Protein AF-A0A7S0R481-F1 (afdb_monomer)

Nearest PDB structures (foldseek):
  1np6-assembly1_B  TM=2.387E-01  e=9.097E+00  Escherichia coli

Mean predicted aligned error: 5.74 Å

pLDDT: mean 89.35, std 7.04, range [59.34, 97.56]

Radius of gyration: 20.09 Å; Cα contacts (8 Å, |Δi|>4): 193; chains: 1; bounding box: 64×30×50 Å

InterPro domains:
  IPR025993 Ceramide glucosyltransferase [PTHR12726] (4-163)
  IPR029044 Nucleotide-diphospho-sugar transferases [SSF53448] (6-139)

Structure (mmCIF, N/CA/C/O backbone):
data_AF-A0A7S0R481-F1
#
_entry.id   AF-A0A7S0R481-F1
#
loop_
_atom_site.group_PDB
_atom_site.id
_atom_site.type_symbol
_atom_site.label_atom_id
_atom_site.label_alt_id
_atom_site.label_comp_id
_atom_site.label_asym_id
_atom_site.label_entity_id
_atom_site.label_seq_id
_atom_site.pdbx_PDB_ins_code
_atom_site.Cartn_x
_atom_site.Cartn_y
_atom_site.Cartn_z
_atom_site.occupancy
_atom_site.B_iso_or_equiv
_atom_site.auth_seq_id
_atom_site.auth_comp_id
_atom_site.auth_asym_id
_atom_site.auth_atom_id
_atom_site.pdbx_PDB_model_num
ATOM 1 N N . MET A 1 1 ? -17.712 -8.721 11.836 1.00 71.44 1 MET A N 1
ATOM 2 C CA . MET A 1 1 ? -16.361 -9.003 11.306 1.00 71.44 1 MET A CA 1
ATOM 3 C C . MET A 1 1 ? -16.042 -7.970 10.240 1.00 71.44 1 MET A C 1
ATOM 5 O O . MET A 1 1 ? -16.910 -7.736 9.412 1.00 71.44 1 MET A O 1
ATOM 9 N N . VAL A 1 2 ? -14.858 -7.356 10.284 1.00 91.88 2 VAL A N 1
ATOM 10 C CA . VAL A 1 2 ? -14.383 -6.421 9.247 1.00 91.88 2 VAL A CA 1
ATOM 11 C C . VAL A 1 2 ? -13.739 -7.212 8.109 1.00 91.88 2 VAL A C 1
ATOM 13 O O . VAL A 1 2 ? -13.048 -8.204 8.363 1.00 91.88 2 VAL A O 1
ATOM 16 N N . GLY A 1 3 ? -13.972 -6.798 6.869 1.00 93.56 3 GLY A N 1
ATOM 17 C CA . GLY A 1 3 ? -13.322 -7.348 5.683 1.00 93.56 3 GLY A CA 1
ATOM 18 C C . GLY A 1 3 ? -12.808 -6.258 4.756 1.00 93.56 3 GLY A C 1
ATOM 19 O O . GLY A 1 3 ? -13.160 -5.096 4.922 1.00 93.56 3 GLY A O 1
ATOM 20 N N . THR A 1 4 ? -11.988 -6.645 3.787 1.00 94.69 4 THR A N 1
ATOM 21 C CA . THR A 1 4 ? -11.519 -5.767 2.716 1.00 94.69 4 THR A CA 1
ATOM 22 C C . THR A 1 4 ? -11.600 -6.473 1.364 1.00 94.69 4 THR A C 1
ATOM 24 O O . THR A 1 4 ? -11.507 -7.705 1.283 1.00 94.69 4 THR A O 1
ATOM 27 N N . GLY A 1 5 ? -11.798 -5.688 0.312 1.00 93.44 5 GLY A N 1
ATOM 28 C CA . GLY A 1 5 ? -11.583 -6.090 -1.074 1.00 93.44 5 GLY A CA 1
ATOM 29 C C . GLY A 1 5 ? -10.596 -5.150 -1.760 1.00 93.44 5 GLY A C 1
ATOM 30 O O . GLY A 1 5 ? -10.441 -4.010 -1.334 1.00 93.44 5 GLY A O 1
ATOM 31 N N . TYR A 1 6 ? -9.911 -5.613 -2.802 1.00 93.56 6 TYR A N 1
ATOM 32 C CA . TYR A 1 6 ? -8.801 -4.868 -3.404 1.00 93.56 6 TYR A CA 1
ATOM 33 C C . TYR A 1 6 ? -8.769 -5.011 -4.935 1.00 93.56 6 TYR A C 1
ATOM 35 O O . TYR A 1 6 ? -9.104 -6.083 -5.448 1.00 93.56 6 TYR A O 1
ATOM 43 N N . PRO A 1 7 ? -8.392 -3.962 -5.691 1.00 93.44 7 PRO A N 1
ATOM 44 C CA . PRO A 1 7 ? -8.232 -4.069 -7.136 1.00 93.44 7 PRO A CA 1
ATOM 45 C C . PRO A 1 7 ? -6.983 -4.880 -7.514 1.00 93.44 7 PRO A C 1
ATOM 47 O O . PRO A 1 7 ? -5.867 -4.582 -7.099 1.00 93.44 7 PRO A O 1
ATOM 50 N N . LEU A 1 8 ? -7.159 -5.904 -8.343 1.00 93.31 8 LEU A N 1
ATOM 51 C CA . LEU A 1 8 ? -6.075 -6.575 -9.044 1.00 93.31 8 LEU A CA 1
ATOM 52 C C . LEU A 1 8 ? -5.796 -5.820 -10.341 1.00 93.31 8 LEU A C 1
ATOM 54 O O . LEU A 1 8 ? -6.518 -5.963 -11.329 1.00 93.31 8 LEU A O 1
ATOM 58 N N . ASP A 1 9 ? -4.745 -5.016 -10.309 1.00 95.06 9 ASP A N 1
ATOM 59 C CA . ASP A 1 9 ? -4.351 -4.158 -11.415 1.00 95.06 9 ASP A CA 1
ATOM 60 C C . ASP A 1 9 ? -3.714 -4.940 -12.567 1.00 95.06 9 ASP A C 1
ATOM 62 O O . ASP A 1 9 ? -2.715 -5.640 -12.391 1.00 95.06 9 ASP A O 1
ATOM 66 N N . ILE A 1 10 ? -4.285 -4.783 -13.762 1.00 95.38 10 ILE A N 1
ATOM 67 C CA . ILE A 1 10 ? -3.820 -5.413 -14.998 1.00 95.38 10 ILE A CA 1
ATOM 68 C C . ILE A 1 10 ? -3.514 -4.319 -16.033 1.00 95.38 10 ILE A C 1
ATOM 70 O O . ILE A 1 10 ? -4.444 -3.703 -16.571 1.00 95.38 10 ILE A O 1
ATOM 74 N N . PRO A 1 11 ? -2.231 -4.055 -16.339 1.00 96.50 11 PRO A N 1
ATOM 75 C CA . PRO A 1 11 ? -1.856 -3.147 -17.414 1.00 96.50 11 PRO A CA 1
ATOM 76 C C . PRO A 1 11 ? -2.031 -3.810 -18.788 1.00 96.50 11 PRO A C 1
ATOM 78 O O . PRO A 1 11 ? -1.860 -5.019 -18.946 1.00 96.50 11 PRO A O 1
ATOM 81 N N . HIS A 1 12 ? -2.328 -3.006 -19.808 1.00 95.56 12 HIS A N 1
ATOM 82 C CA . HIS A 1 12 ? -2.257 -3.443 -21.201 1.00 95.56 12 HIS A CA 1
ATOM 83 C C . HIS A 1 12 ? -0.784 -3.676 -21.618 1.00 95.56 12 HIS A C 1
ATOM 85 O O . HIS A 1 12 ? 0.091 -2.952 -21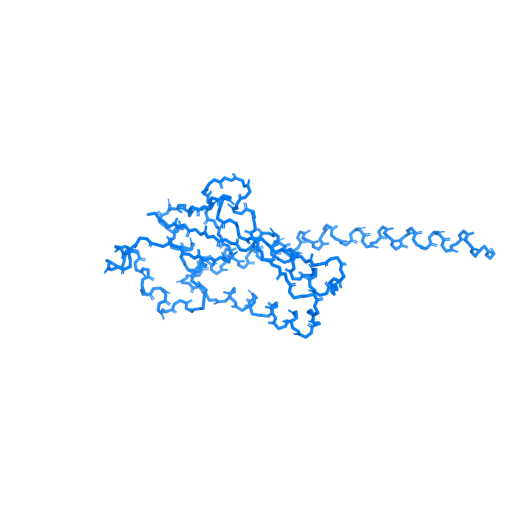.145 1.00 95.56 12 HIS A O 1
ATOM 91 N N . PRO A 1 13 ? -0.467 -4.612 -22.536 1.00 94.25 13 PRO A N 1
ATOM 92 C CA . PRO A 1 13 ? 0.913 -4.841 -22.990 1.00 94.25 13 PRO A CA 1
ATOM 93 C C . PRO A 1 13 ? 1.612 -3.611 -23.587 1.00 94.25 13 PRO A C 1
ATOM 95 O O . PRO A 1 13 ? 2.833 -3.509 -23.550 1.00 94.25 13 PRO A O 1
ATOM 98 N N . SER A 1 14 ? 0.842 -2.669 -24.136 1.00 96.19 14 SER A N 1
ATOM 99 C CA . SER A 1 14 ? 1.355 -1.402 -24.676 1.00 96.19 14 SER A CA 1
ATOM 100 C C . SER A 1 14 ? 1.319 -0.245 -23.667 1.00 96.19 14 SER A C 1
ATOM 102 O O . SER A 1 14 ? 1.388 0.917 -24.072 1.00 96.19 14 SER A O 1
ATOM 104 N N . SER A 1 15 ? 1.120 -0.531 -22.379 1.00 97.25 15 SER A N 1
ATOM 105 C CA . SER A 1 15 ? 1.084 0.494 -21.339 1.00 97.25 15 SER A CA 1
ATOM 106 C C . SER A 1 15 ? 2.436 1.186 -21.182 1.00 97.25 15 SER A C 1
ATOM 108 O O . SER A 1 15 ? 3.501 0.595 -21.358 1.00 97.25 15 SER A O 1
ATOM 110 N N . SER A 1 16 ? 2.397 2.453 -20.782 1.00 97.31 16 SER A N 1
ATOM 111 C CA . SER A 1 16 ? 3.591 3.217 -20.444 1.00 97.31 16 SER A CA 1
ATOM 112 C C . SER A 1 16 ? 4.344 2.577 -19.275 1.00 97.31 16 SER A C 1
ATOM 114 O O . SER A 1 16 ? 3.750 1.980 -18.374 1.00 97.31 16 SER A O 1
ATOM 116 N N . PHE A 1 17 ? 5.660 2.785 -19.222 1.00 95.69 17 PHE A N 1
ATOM 117 C CA . PHE A 1 17 ? 6.477 2.301 -18.107 1.00 95.69 17 PHE A CA 1
ATOM 118 C C . PHE A 1 17 ? 5.992 2.834 -16.745 1.00 95.69 17 PHE A C 1
ATOM 120 O O . PHE A 1 17 ? 5.956 2.096 -15.767 1.00 95.69 17 PHE A O 1
ATOM 127 N N . ALA A 1 18 ? 5.511 4.081 -16.692 1.00 96.75 18 ALA A N 1
ATOM 128 C CA . ALA A 1 18 ? 4.937 4.657 -15.475 1.00 96.75 18 ALA A CA 1
ATOM 129 C C . ALA A 1 18 ? 3.673 3.913 -14.992 1.00 96.75 18 ALA A C 1
ATOM 131 O O . ALA A 1 18 ? 3.443 3.821 -13.787 1.00 96.75 18 ALA A O 1
ATOM 132 N N . THR A 1 19 ? 2.879 3.346 -15.907 1.00 96.69 19 THR A N 1
ATOM 133 C CA . THR A 1 19 ? 1.736 2.482 -15.562 1.00 96.69 19 THR A CA 1
ATOM 134 C C . THR A 1 19 ? 2.218 1.204 -14.879 1.00 96.69 19 THR A C 1
ATOM 136 O O . THR A 1 19 ? 1.703 0.833 -13.827 1.00 96.69 19 THR A O 1
ATOM 139 N N . TYR A 1 20 ? 3.260 0.569 -15.423 1.00 95.75 20 TYR A N 1
ATOM 140 C CA . TYR A 1 20 ? 3.884 -0.596 -14.795 1.00 95.75 20 TYR A CA 1
ATOM 141 C C . TYR A 1 20 ? 4.483 -0.262 -13.425 1.00 95.75 20 TYR A C 1
ATOM 143 O O . TYR A 1 20 ? 4.339 -1.057 -12.500 1.00 95.75 20 TYR A O 1
ATOM 151 N N . CYS A 1 21 ? 5.079 0.921 -13.239 1.00 94.06 21 CYS A N 1
ATOM 152 C CA . CYS A 1 21 ? 5.535 1.360 -11.916 1.00 94.06 21 CYS A CA 1
ATOM 153 C C . CYS A 1 21 ? 4.380 1.458 -10.905 1.00 94.06 21 CYS A C 1
ATOM 155 O O . CYS A 1 21 ? 4.537 1.020 -9.767 1.00 94.06 21 CYS A O 1
ATOM 157 N N . MET A 1 22 ? 3.215 1.988 -11.306 1.00 94.06 22 MET A N 1
ATOM 158 C CA . MET A 1 22 ? 2.022 1.996 -10.443 1.00 94.06 22 MET A CA 1
ATOM 159 C C . MET A 1 22 ? 1.550 0.577 -10.111 1.00 94.06 22 MET A C 1
ATOM 161 O O . MET A 1 22 ? 1.268 0.292 -8.952 1.00 94.06 22 MET A O 1
ATOM 165 N N . MET A 1 23 ? 1.511 -0.319 -11.102 1.00 94.56 23 MET A N 1
ATOM 166 C CA . MET A 1 23 ? 1.132 -1.720 -10.893 1.00 94.56 23 MET A CA 1
ATOM 167 C C . MET A 1 23 ? 2.064 -2.398 -9.881 1.00 94.56 23 MET A C 1
ATOM 169 O O . MET A 1 23 ? 1.598 -3.030 -8.938 1.00 94.56 23 MET A O 1
ATOM 173 N N . VAL A 1 24 ? 3.383 -2.240 -10.046 1.00 91.62 24 VAL A N 1
ATOM 174 C CA . VAL A 1 24 ? 4.385 -2.813 -9.134 1.00 91.62 24 VAL A CA 1
ATOM 175 C C . VAL A 1 24 ? 4.208 -2.274 -7.719 1.00 91.62 24 VAL A C 1
ATOM 177 O O . VAL A 1 24 ? 4.284 -3.055 -6.776 1.00 91.62 24 VAL A O 1
ATOM 180 N N . TYR A 1 25 ? 3.907 -0.981 -7.560 1.00 89.44 25 TYR A N 1
ATOM 181 C CA . TYR A 1 25 ? 3.598 -0.406 -6.249 1.00 89.44 25 TYR A CA 1
ATOM 182 C C . TYR A 1 25 ? 2.391 -1.084 -5.578 1.00 89.44 25 TYR A C 1
ATOM 184 O O . TYR A 1 25 ? 2.386 -1.231 -4.362 1.00 89.44 25 TYR A O 1
ATOM 192 N N . HIS A 1 26 ? 1.393 -1.541 -6.340 1.00 90.94 26 HIS A N 1
ATOM 193 C CA . HIS A 1 26 ? 0.226 -2.244 -5.798 1.00 90.94 26 HIS A CA 1
ATOM 194 C C . HIS A 1 26 ? 0.461 -3.733 -5.498 1.00 90.94 26 HIS A C 1
ATOM 196 O O . HIS A 1 26 ? -0.304 -4.317 -4.731 1.00 90.94 26 HIS A O 1
ATOM 202 N N . LEU A 1 27 ? 1.494 -4.377 -6.052 1.00 89.69 27 LEU A N 1
ATOM 203 C CA . LEU A 1 27 ? 1.732 -5.812 -5.829 1.00 89.69 27 LEU A CA 1
ATOM 204 C C . LEU A 1 27 ? 1.919 -6.192 -4.346 1.00 89.69 27 LEU A C 1
ATOM 206 O O . LEU A 1 27 ? 1.315 -7.179 -3.919 1.00 89.69 27 LEU A O 1
ATOM 210 N N . PRO A 1 28 ? 2.684 -5.446 -3.522 1.00 87.12 28 PRO A N 1
ATOM 211 C CA . PRO A 1 28 ? 2.810 -5.738 -2.094 1.00 87.12 28 PRO A CA 1
ATOM 212 C C . PRO A 1 28 ? 1.472 -5.704 -1.345 1.00 87.12 2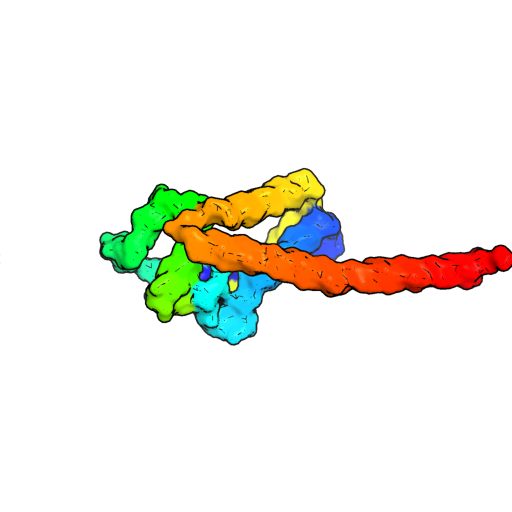8 PRO A C 1
ATOM 214 O O . PRO A 1 28 ? 1.287 -6.446 -0.381 1.00 87.12 28 PRO A O 1
ATOM 217 N N . LEU A 1 29 ? 0.514 -4.894 -1.802 1.00 87.19 29 LEU A N 1
ATOM 218 C CA . LEU A 1 29 ? -0.797 -4.735 -1.165 1.00 87.19 29 LEU A CA 1
ATOM 219 C C . LEU A 1 29 ? -1.648 -6.012 -1.339 1.00 87.19 29 LEU A C 1
ATOM 221 O O . LEU A 1 29 ? -2.504 -6.321 -0.508 1.00 87.19 29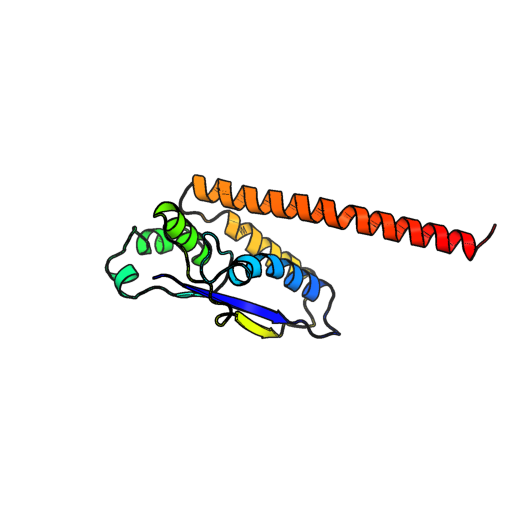 LEU A O 1
ATOM 225 N N . LEU A 1 30 ? -1.333 -6.840 -2.343 1.00 89.88 30 LEU A N 1
ATOM 226 C CA . LEU A 1 30 ? -1.954 -8.151 -2.563 1.00 89.88 30 LEU A CA 1
ATOM 227 C C . LEU A 1 30 ? -1.468 -9.235 -1.589 1.00 89.88 30 LEU A C 1
ATOM 229 O O . LEU A 1 30 ? -2.091 -10.295 -1.508 1.00 89.88 30 LEU A O 1
ATOM 233 N N . VAL A 1 31 ? -0.395 -9.006 -0.819 1.00 88.69 31 VAL A N 1
ATOM 234 C CA . VAL A 1 31 ? 0.137 -10.005 0.130 1.00 88.69 31 VAL A CA 1
ATOM 235 C C . VAL A 1 31 ? -0.914 -10.413 1.166 1.00 88.69 31 VAL A C 1
ATOM 237 O O . VAL A 1 31 ? -1.023 -11.592 1.513 1.00 88.69 31 VAL A O 1
ATOM 240 N N . ALA A 1 32 ? -1.748 -9.465 1.602 1.00 88.50 32 ALA A N 1
ATOM 241 C CA .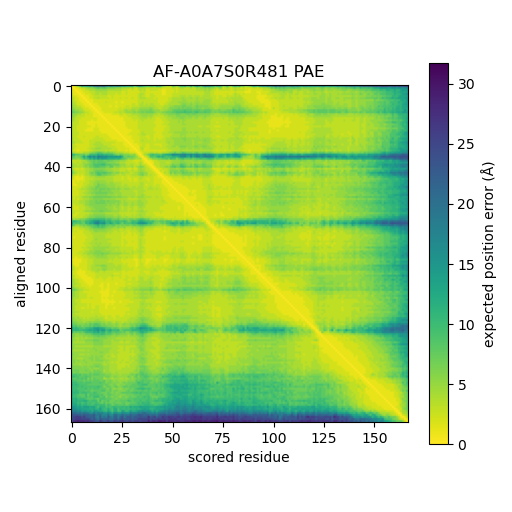 ALA A 1 32 ? -2.845 -9.728 2.532 1.00 88.50 32 ALA A CA 1
ATOM 242 C C . ALA A 1 32 ? -3.877 -10.733 1.983 1.00 88.50 32 ALA A C 1
ATOM 244 O O . ALA A 1 32 ? -4.547 -11.409 2.764 1.00 88.50 32 ALA A O 1
ATOM 245 N N . PHE A 1 33 ? -3.981 -10.857 0.657 1.00 90.19 33 PHE A N 1
ATOM 246 C CA . PHE A 1 33 ? -4.920 -11.737 -0.040 1.00 90.19 33 PHE A CA 1
ATOM 247 C C . PHE A 1 33 ? -4.291 -13.068 -0.485 1.00 90.19 33 PHE A C 1
ATOM 249 O O . PHE A 1 33 ? -5.028 -13.979 -0.864 1.00 90.19 33 PHE A O 1
ATOM 256 N N . SER A 1 34 ? -2.959 -13.211 -0.434 1.00 85.00 34 SER A N 1
ATOM 257 C CA . SER A 1 34 ? -2.252 -14.391 -0.958 1.00 85.00 34 SER A CA 1
ATOM 258 C C . SER A 1 34 ? -1.963 -15.482 0.079 1.00 85.00 34 SER A C 1
ATOM 260 O O . SER A 1 34 ? -2.002 -16.659 -0.267 1.00 85.00 34 SER A O 1
ATOM 262 N N . HIS A 1 35 ? -1.725 -15.135 1.350 1.00 70.38 35 HIS A N 1
ATOM 263 C CA . HIS A 1 35 ? -1.274 -16.100 2.374 1.00 70.38 35 HIS A CA 1
ATOM 264 C C . HIS A 1 35 ? -2.356 -16.520 3.389 1.00 70.38 35 HIS A C 1
ATOM 266 O O . HIS A 1 35 ? -2.070 -17.227 4.356 1.00 70.38 35 HIS A O 1
ATOM 272 N N . GLY A 1 36 ? -3.619 -16.132 3.190 1.00 66.44 36 GLY A N 1
ATOM 273 C CA . GLY A 1 36 ? -4.718 -16.585 4.043 1.00 66.44 36 GLY A CA 1
ATOM 274 C C . GLY A 1 36 ? -6.004 -15.782 3.880 1.00 66.44 36 GLY A C 1
ATOM 275 O O . GLY A 1 36 ? -6.026 -14.702 3.312 1.00 66.44 36 GLY A O 1
ATOM 276 N N . ARG A 1 37 ? -7.111 -16.291 4.437 1.00 83.75 37 ARG A N 1
ATOM 277 C CA . ARG A 1 37 ? -8.415 -15.593 4.419 1.00 83.75 37 ARG A CA 1
ATOM 278 C C . ARG A 1 37 ? -8.466 -14.369 5.341 1.00 83.75 37 ARG A C 1
ATOM 280 O O . ARG A 1 37 ? -9.507 -13.713 5.413 1.00 83.75 37 ARG A O 1
ATOM 287 N N . ARG A 1 38 ? -7.414 -14.120 6.129 1.00 90.06 38 ARG A N 1
ATOM 288 C CA . ARG A 1 38 ? -7.370 -13.080 7.160 1.00 90.06 38 ARG A CA 1
ATOM 289 C C . ARG A 1 38 ? -5.961 -12.521 7.316 1.00 90.06 38 ARG A C 1
ATOM 291 O O . ARG A 1 38 ? -5.029 -13.305 7.468 1.00 90.06 38 ARG A O 1
ATOM 298 N N . SER A 1 39 ? -5.846 -11.201 7.403 1.00 89.25 39 SER A N 1
ATOM 299 C CA . SER A 1 39 ? -4.586 -10.496 7.645 1.00 89.25 39 SER A CA 1
ATOM 300 C C . SER A 1 39 ? -4.687 -9.591 8.875 1.00 89.25 39 SER A C 1
ATOM 302 O O . SER A 1 39 ? -5.778 -9.164 9.260 1.00 89.25 39 SER A O 1
ATOM 304 N N . PHE A 1 40 ? -3.547 -9.330 9.511 1.00 82.00 40 PHE A N 1
ATOM 305 C CA . PHE A 1 40 ? -3.418 -8.307 10.554 1.00 82.00 40 PHE A CA 1
ATOM 306 C C . PHE A 1 40 ? -3.170 -6.919 9.974 1.00 82.00 40 PHE A C 1
ATOM 308 O O . PHE A 1 40 ? -3.471 -5.930 10.631 1.00 82.00 40 PHE A O 1
ATOM 315 N N . ASN A 1 41 ? -2.621 -6.860 8.762 1.00 80.00 41 ASN A N 1
ATOM 316 C CA . ASN A 1 41 ? -2.304 -5.613 8.099 1.00 80.00 41 ASN A CA 1
ATOM 317 C C . ASN A 1 41 ? -2.851 -5.621 6.673 1.00 80.00 41 ASN A C 1
ATOM 319 O O . ASN A 1 41 ? -2.742 -6.624 5.960 1.00 80.00 41 ASN A O 1
ATOM 323 N N . VAL A 1 42 ? -3.456 -4.510 6.289 1.00 87.38 42 VAL A N 1
ATOM 324 C CA . VAL A 1 42 ? -3.931 -4.230 4.937 1.00 87.38 42 VAL A CA 1
ATOM 325 C C . VAL A 1 42 ? -3.507 -2.809 4.625 1.00 87.38 42 VAL A C 1
ATOM 327 O O . VAL A 1 42 ? -3.531 -1.950 5.501 1.00 87.38 42 VAL A O 1
ATOM 330 N N . TRP A 1 43 ? -3.087 -2.588 3.390 1.00 85.50 43 TRP A N 1
ATOM 331 C CA . TRP A 1 43 ? -2.726 -1.273 2.898 1.00 85.50 43 TRP A CA 1
ATOM 332 C C . TRP A 1 43 ? -3.464 -1.108 1.578 1.00 85.50 43 TRP A C 1
ATOM 334 O O . TRP A 1 43 ? -3.246 -1.860 0.634 1.00 85.50 43 TRP A O 1
ATOM 344 N N . GLY A 1 44 ? -4.418 -0.196 1.566 1.00 85.69 44 GLY A N 1
ATOM 345 C CA . GLY A 1 44 ? -5.412 0.010 0.533 1.00 85.69 44 GLY A CA 1
ATOM 346 C C . GLY A 1 44 ? -6.589 -0.968 0.583 1.00 85.69 44 GLY A C 1
ATOM 347 O O . GLY A 1 44 ? -6.683 -1.890 1.399 1.00 85.69 44 GLY A O 1
ATOM 348 N N . GLY A 1 45 ? -7.494 -0.759 -0.369 1.00 88.06 45 GLY A N 1
ATOM 349 C CA . GLY A 1 45 ? -8.700 -1.556 -0.554 1.00 88.06 45 GLY A CA 1
ATOM 350 C C . GLY A 1 45 ? -9.962 -0.841 -0.092 1.00 88.06 45 GLY A C 1
ATOM 351 O O . GLY A 1 45 ? -9.948 0.317 0.307 1.00 88.06 45 GLY A O 1
ATOM 352 N N . CYS A 1 46 ? -11.077 -1.548 -0.199 1.00 91.38 46 CYS A N 1
ATOM 353 C CA . CYS A 1 46 ? -12.387 -1.090 0.225 1.00 91.38 46 CYS A CA 1
ATOM 354 C C . CYS A 1 46 ? -12.784 -1.844 1.490 1.00 91.38 46 CYS A C 1
ATOM 356 O O . CYS A 1 46 ? -12.966 -3.067 1.462 1.00 91.38 46 CYS A O 1
ATOM 358 N N . MET A 1 47 ? -12.911 -1.113 2.596 1.00 93.25 47 MET A N 1
ATOM 359 C CA . MET A 1 47 ? -13.247 -1.685 3.893 1.00 93.25 47 MET A CA 1
ATOM 360 C C . MET A 1 47 ? -14.748 -1.948 4.008 1.00 93.25 47 MET A C 1
ATOM 362 O O . MET A 1 47 ? -15.584 -1.095 3.723 1.00 93.25 47 MET A O 1
ATOM 366 N N . MET A 1 48 ? -15.101 -3.137 4.490 1.00 94.25 48 MET A N 1
ATOM 367 C CA . MET A 1 48 ? -16.473 -3.530 4.786 1.00 94.25 48 MET A CA 1
ATOM 368 C C . MET A 1 48 ? -16.618 -3.799 6.279 1.00 94.25 48 MET A C 1
ATOM 370 O O . MET A 1 48 ? -15.925 -4.652 6.845 1.00 94.25 48 MET A O 1
ATOM 374 N N . LEU A 1 49 ? -17.560 -3.105 6.915 1.00 94.44 49 LEU A N 1
ATOM 375 C CA . LEU A 1 49 ? -17.830 -3.214 8.345 1.00 94.44 49 LEU A CA 1
ATOM 376 C C . LEU A 1 49 ? -19.291 -3.597 8.599 1.00 94.44 49 LEU A C 1
ATOM 378 O O . LEU A 1 49 ? -20.174 -3.179 7.849 1.00 94.44 49 LEU A O 1
ATOM 382 N N . PRO A 1 50 ? -19.586 -4.357 9.669 1.00 94.31 50 PRO A N 1
ATOM 383 C CA . PRO A 1 50 ? -20.959 -4.520 10.123 1.00 94.31 50 PRO A CA 1
ATOM 384 C C . PRO A 1 50 ? -21.530 -3.163 10.533 1.00 94.31 50 PRO A C 1
ATOM 386 O O . PRO A 1 50 ? -20.896 -2.432 11.290 1.00 94.31 50 PRO A O 1
ATOM 389 N N . LEU A 1 51 ? -22.757 -2.862 10.112 1.00 94.69 51 LEU A N 1
ATOM 390 C CA . LEU A 1 51 ? -23.422 -1.597 10.438 1.00 94.69 51 LEU A CA 1
ATOM 391 C C . LEU A 1 51 ? -23.474 -1.318 11.951 1.00 94.69 51 LEU A C 1
ATOM 393 O O . LEU A 1 51 ? -23.328 -0.178 12.379 1.00 94.69 51 LEU A O 1
ATOM 397 N N . GLN A 1 52 ? -23.653 -2.364 12.759 1.00 95.75 52 GLN A N 1
ATOM 398 C CA . GLN A 1 52 ? -23.699 -2.255 14.216 1.00 95.75 52 GLN A CA 1
ATOM 399 C C . GLN A 1 52 ? -22.397 -1.693 14.807 1.00 95.75 52 GLN A C 1
ATOM 401 O O . GLN A 1 52 ? -22.463 -0.848 15.689 1.00 95.75 52 GLN A O 1
ATOM 406 N N . VAL A 1 53 ? -21.235 -2.063 14.250 1.00 93.62 53 VAL A N 1
ATOM 407 C CA . VAL A 1 53 ? -19.922 -1.556 14.694 1.00 93.62 53 VAL A CA 1
ATOM 408 C C . VAL A 1 53 ? -19.833 -0.037 14.544 1.00 93.62 53 VAL A C 1
ATOM 410 O O . VAL A 1 53 ? -19.290 0.636 15.413 1.00 93.62 53 VAL A O 1
ATOM 413 N N . MET A 1 54 ? -20.410 0.506 13.468 1.00 92.94 54 MET A N 1
ATOM 414 C CA . MET A 1 54 ? -20.477 1.951 13.246 1.00 92.94 54 MET A CA 1
ATOM 415 C C . MET A 1 54 ? -21.485 2.616 14.191 1.00 92.94 54 MET A C 1
ATOM 417 O O . MET A 1 54 ? -21.171 3.627 14.807 1.00 92.94 54 MET A O 1
ATOM 421 N N . ARG A 1 55 ? -22.689 2.046 14.341 1.00 95.94 55 ARG A N 1
ATOM 422 C CA . ARG A 1 55 ? -23.756 2.622 15.185 1.00 95.94 55 ARG A CA 1
ATOM 423 C C . ARG A 1 55 ? -23.390 2.677 16.663 1.00 95.94 55 ARG A C 1
ATOM 425 O O . ARG A 1 55 ? -23.707 3.651 17.331 1.00 95.94 55 ARG A O 1
ATOM 432 N N . GLU A 1 56 ? -22.746 1.630 17.156 1.00 96.44 56 GLU A N 1
ATOM 433 C CA . GLU A 1 56 ? -22.314 1.520 18.551 1.00 96.44 56 GLU A CA 1
ATOM 434 C C . GLU A 1 56 ? -20.946 2.159 18.783 1.00 96.44 56 GLU A C 1
ATOM 436 O O . GLU A 1 56 ? -20.442 2.124 19.902 1.00 96.44 56 GLU A O 1
ATOM 441 N N . ASN A 1 57 ? -20.330 2.711 17.730 1.00 94.62 57 ASN A N 1
ATOM 442 C CA . ASN A 1 57 ? -18.983 3.260 17.769 1.00 94.62 57 ASN A CA 1
ATOM 443 C C . ASN A 1 57 ? -17.987 2.285 18.433 1.00 94.62 57 ASN A C 1
ATOM 445 O O . ASN A 1 57 ? -17.187 2.654 19.296 1.00 94.62 57 ASN A O 1
ATOM 449 N N . THR A 1 58 ? -18.065 0.998 18.074 1.00 93.69 58 THR A N 1
ATOM 450 C CA . THR A 1 58 ? -17.246 -0.043 18.706 1.00 93.69 58 THR A CA 1
ATOM 451 C C . THR A 1 58 ? -15.765 0.275 18.503 1.00 93.69 58 THR A C 1
ATOM 453 O O . THR A 1 58 ? -15.335 0.552 17.384 1.00 93.69 58 THR A O 1
ATOM 456 N N . PHE A 1 59 ? -14.979 0.215 19.582 1.00 91.50 59 PHE A N 1
ATOM 457 C CA . PHE A 1 59 ? -13.560 0.606 19.592 1.00 91.50 59 PHE A CA 1
ATOM 458 C C . PHE A 1 59 ? -13.309 2.059 19.147 1.00 91.50 59 PHE A C 1
ATOM 460 O O . PHE A 1 59 ? -12.238 2.364 18.622 1.00 91.50 59 PHE A O 1
ATOM 467 N N . SER A 1 60 ? -14.292 2.947 19.334 1.00 92.81 60 SER A N 1
ATOM 468 C CA . SER A 1 60 ? -14.226 4.357 18.931 1.00 92.81 60 SER A CA 1
ATOM 469 C C . SER A 1 60 ? -13.949 4.540 17.436 1.00 92.81 60 SER A C 1
ATOM 471 O O . SER A 1 60 ? -13.262 5.473 17.026 1.00 92.81 60 SER A O 1
ATOM 473 N N . ILE A 1 61 ? -14.422 3.613 16.601 1.00 91.94 61 ILE A N 1
ATOM 474 C CA . ILE A 1 61 ? -14.130 3.607 15.166 1.00 91.94 61 ILE A CA 1
ATOM 475 C C . ILE A 1 61 ? -14.630 4.858 14.440 1.00 91.94 61 ILE A C 1
ATOM 477 O O . ILE A 1 61 ? -13.935 5.366 13.567 1.00 91.94 61 ILE A O 1
ATOM 481 N N . VAL A 1 62 ? -15.800 5.379 14.813 1.00 93.12 62 VAL A N 1
ATOM 482 C CA . VAL A 1 62 ? -16.370 6.593 14.216 1.00 93.12 62 VAL A CA 1
ATOM 483 C C . VAL A 1 62 ? -15.529 7.803 14.601 1.00 93.12 62 VAL A C 1
ATOM 485 O O . VAL A 1 62 ? -15.207 8.608 13.732 1.00 93.12 62 VAL A O 1
ATOM 488 N N . ASP A 1 63 ? -15.102 7.891 15.862 1.00 92.06 63 ASP A N 1
ATOM 489 C CA . ASP A 1 63 ? -14.255 8.990 16.338 1.00 92.06 63 ASP A CA 1
ATOM 490 C C . ASP A 1 63 ? -12.911 8.999 15.605 1.00 92.06 63 ASP A C 1
ATOM 492 O O . ASP A 1 63 ? -12.464 10.034 15.113 1.00 92.06 63 ASP A O 1
ATOM 496 N N . HIS A 1 64 ? -12.291 7.826 15.459 1.00 89.62 64 HIS A N 1
ATOM 497 C CA . HIS A 1 64 ? -11.025 7.682 14.749 1.00 89.62 64 HIS A CA 1
ATOM 498 C C . HIS A 1 64 ? -11.149 7.922 13.246 1.00 89.62 64 HIS A C 1
ATOM 500 O O . HIS A 1 64 ? -10.213 8.444 12.659 1.00 89.62 64 HIS A O 1
ATOM 506 N N . LEU A 1 65 ? -12.266 7.575 12.606 1.00 89.69 65 LEU A N 1
ATOM 507 C CA . LEU A 1 65 ? -12.489 7.923 11.199 1.00 89.69 65 LEU A CA 1
ATOM 508 C C . LEU A 1 65 ? -12.749 9.425 11.026 1.00 89.69 65 LEU A C 1
ATOM 510 O O . LEU A 1 65 ? -12.296 10.011 10.049 1.00 89.69 65 LEU A O 1
ATOM 514 N N . ALA A 1 66 ? -13.428 10.063 11.981 1.00 89.38 66 ALA A N 1
ATOM 515 C CA . ALA A 1 66 ? -13.684 11.501 11.952 1.00 89.38 66 ALA A CA 1
ATOM 516 C C . ALA A 1 66 ? -12.421 12.340 12.220 1.00 89.38 66 ALA A C 1
ATOM 518 O O . ALA A 1 66 ? -12.278 13.42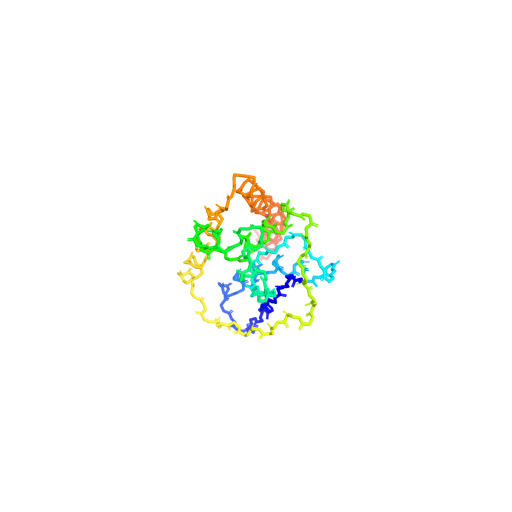6 11.662 1.00 89.38 66 ALA A O 1
ATOM 519 N N . GLN A 1 67 ? -11.512 11.853 13.071 1.00 86.56 67 GLN A N 1
ATOM 520 C CA . GLN A 1 67 ? -10.331 12.600 13.530 1.00 86.56 67 GLN A CA 1
ATOM 521 C C . GLN A 1 67 ? -9.006 12.108 12.925 1.00 86.56 67 GLN A C 1
ATOM 523 O O . GLN A 1 67 ? -8.031 12.853 12.887 1.00 86.56 67 GLN A O 1
ATOM 528 N N . GLY A 1 68 ? -8.945 10.858 12.467 1.00 73.31 68 GLY A N 1
ATOM 529 C CA . GLY A 1 68 ? -7.709 10.151 12.105 1.00 73.31 68 GLY A CA 1
ATOM 530 C C . GLY A 1 68 ? -7.155 10.462 10.715 1.00 73.31 68 GLY A C 1
ATOM 531 O O . GLY A 1 68 ? -6.112 9.923 10.347 1.00 73.31 68 GLY A O 1
ATOM 532 N N . GLY A 1 69 ? -7.808 11.338 9.949 1.00 75.25 69 GLY A N 1
ATOM 533 C CA . GLY A 1 69 ? -7.321 11.801 8.651 1.00 75.25 69 GLY A CA 1
ATOM 534 C C . GLY A 1 69 ? -7.903 11.030 7.463 1.00 75.25 69 GLY A C 1
ATOM 535 O O . GLY A 1 69 ? -9.103 10.796 7.405 1.00 75.25 69 GLY A O 1
ATOM 536 N N . TYR A 1 70 ? -7.069 10.724 6.463 1.00 80.69 70 TYR A N 1
ATOM 537 C CA . TYR A 1 70 ? -7.525 10.372 5.108 1.00 80.69 70 TYR A CA 1
ATOM 538 C C . TYR A 1 70 ? -7.710 8.864 4.850 1.00 80.69 70 TYR A C 1
ATOM 540 O O . TYR A 1 70 ? -8.490 8.499 3.977 1.00 80.69 70 TYR A O 1
ATOM 548 N N . SER A 1 71 ? -6.998 7.992 5.572 1.00 87.00 71 SER A N 1
ATOM 549 C CA . SER A 1 71 ? -6.860 6.569 5.216 1.00 87.00 71 SER A CA 1
ATOM 550 C C . SER A 1 71 ? -7.732 5.660 6.086 1.00 87.00 71 SER A C 1
ATOM 552 O O . SER A 1 71 ? -7.313 5.212 7.156 1.00 87.00 71 SER A O 1
ATOM 554 N N . ASP A 1 72 ? -8.961 5.401 5.650 1.00 89.81 72 ASP A N 1
ATOM 555 C CA . ASP A 1 72 ? -9.931 4.567 6.370 1.00 89.81 72 ASP A CA 1
ATOM 556 C C . ASP A 1 72 ? -9.432 3.128 6.581 1.00 89.81 72 ASP A C 1
ATOM 558 O O . ASP A 1 72 ? -9.511 2.589 7.686 1.00 89.81 72 ASP A O 1
ATOM 562 N N . ASP A 1 73 ? -8.852 2.529 5.550 1.00 89.75 73 ASP A N 1
ATOM 563 C CA . ASP A 1 73 ? -8.160 1.242 5.556 1.00 89.75 73 ASP A CA 1
ATOM 564 C C . ASP A 1 73 ? -7.098 1.121 6.658 1.00 89.75 73 ASP A C 1
ATOM 566 O O . ASP A 1 73 ? -7.186 0.212 7.488 1.00 89.75 73 ASP A O 1
ATOM 570 N N . LEU A 1 74 ? -6.137 2.048 6.724 1.00 89.00 74 LEU A N 1
ATOM 571 C CA . LEU A 1 74 ? -5.067 2.021 7.718 1.00 89.00 74 LEU A CA 1
ATOM 572 C C . LEU A 1 74 ? -5.614 2.292 9.115 1.00 89.00 74 LEU A C 1
ATOM 574 O O . LEU A 1 74 ? -5.210 1.609 10.055 1.00 89.00 74 LEU A O 1
ATOM 578 N N . ILE A 1 75 ? -6.556 3.229 9.266 1.00 89.69 75 ILE A N 1
ATOM 579 C CA . ILE A 1 75 ? -7.219 3.524 10.546 1.00 89.69 75 ILE A CA 1
ATOM 580 C C . ILE A 1 75 ? -7.888 2.258 11.089 1.00 89.69 75 ILE A C 1
ATOM 582 O O . ILE A 1 75 ? -7.622 1.842 12.225 1.00 89.69 75 ILE A O 1
ATOM 586 N N . ILE A 1 76 ? -8.712 1.612 10.265 1.00 91.19 76 ILE A N 1
ATOM 587 C CA . ILE A 1 76 ? -9.468 0.414 10.631 1.00 91.19 76 ILE A CA 1
ATOM 588 C C . ILE A 1 76 ? -8.530 -0.771 10.875 1.00 91.19 76 ILE A C 1
ATOM 590 O O . ILE A 1 76 ? -8.748 -1.531 11.824 1.00 91.19 76 ILE A O 1
ATOM 594 N N . ALA A 1 77 ? -7.476 -0.930 10.071 1.00 90.38 77 ALA A N 1
ATOM 595 C CA . ALA A 1 77 ? -6.473 -1.970 10.274 1.00 90.38 77 ALA A CA 1
ATOM 596 C C . ALA A 1 77 ? -5.758 -1.809 11.614 1.00 90.38 77 ALA A C 1
ATOM 598 O O . ALA A 1 77 ? -5.627 -2.772 12.372 1.00 90.38 77 ALA A O 1
ATOM 599 N N . SER A 1 78 ? -5.396 -0.574 11.952 1.00 88.81 78 SER A N 1
ATOM 600 C CA . SER A 1 78 ? -4.795 -0.226 13.234 1.00 88.81 78 SER A CA 1
ATOM 601 C C . SER A 1 78 ? -5.715 -0.565 14.411 1.00 88.81 78 SER A C 1
ATOM 603 O O . SER A 1 78 ? -5.280 -1.189 15.379 1.00 88.81 78 SER A O 1
ATOM 605 N N . LEU A 1 79 ? -7.004 -0.217 14.313 1.00 90.25 79 LEU A N 1
ATOM 606 C CA . LEU A 1 79 ? -7.986 -0.501 15.360 1.00 90.25 79 LEU A CA 1
ATOM 607 C C . LEU A 1 79 ? -8.203 -2.005 15.516 1.00 90.25 79 LEU A C 1
ATOM 609 O O . LEU A 1 79 ? -8.326 -2.503 16.635 1.00 90.25 79 LEU A O 1
ATOM 613 N N . CYS A 1 80 ? -8.206 -2.748 14.409 1.00 91.12 80 CYS A N 1
ATOM 614 C CA . CYS A 1 80 ? -8.247 -4.203 14.449 1.00 91.12 80 CYS A CA 1
ATOM 615 C C . CYS A 1 80 ? -7.011 -4.771 15.159 1.00 91.12 80 CYS A C 1
ATOM 617 O O . CYS A 1 80 ? -7.170 -5.585 16.068 1.00 91.12 80 CYS A O 1
ATOM 619 N N . GLY A 1 81 ? -5.808 -4.311 14.804 1.00 89.69 81 GLY A N 1
ATOM 620 C CA . GLY A 1 81 ? -4.550 -4.727 15.430 1.00 89.69 81 GLY A CA 1
ATOM 621 C C . GLY A 1 81 ? -4.521 -4.459 16.935 1.00 89.69 81 GLY A C 1
ATOM 622 O O . GLY A 1 81 ? -4.266 -5.379 17.712 1.00 89.69 81 GLY A O 1
ATOM 623 N N . ALA A 1 82 ? -4.890 -3.244 17.353 1.00 89.56 82 ALA A N 1
ATOM 624 C CA . ALA A 1 82 ? -4.959 -2.840 18.760 1.00 89.56 82 ALA A CA 1
ATOM 625 C C . ALA A 1 82 ? -5.935 -3.693 19.592 1.00 89.56 82 ALA A C 1
ATOM 627 O O . ALA A 1 82 ? -5.735 -3.874 20.789 1.00 89.56 82 ALA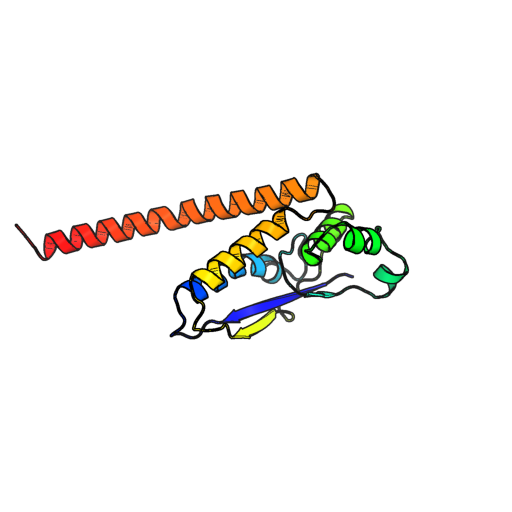 A O 1
ATOM 628 N N . ASN A 1 83 ? -6.964 -4.261 18.956 1.00 91.12 83 ASN A N 1
ATOM 629 C CA . ASN A 1 83 ? -7.978 -5.098 19.602 1.00 91.12 83 ASN A CA 1
ATOM 630 C C . ASN A 1 83 ? -7.818 -6.598 19.288 1.00 91.12 83 ASN A C 1
ATOM 632 O O . ASN A 1 83 ? -8.776 -7.368 19.414 1.00 91.12 83 ASN A O 1
ATOM 636 N N . ALA A 1 84 ? -6.628 -7.025 18.842 1.00 91.56 84 ALA A N 1
ATOM 637 C CA . ALA A 1 84 ? -6.311 -8.412 18.484 1.00 91.56 84 ALA A CA 1
ATOM 638 C C . ALA A 1 84 ? -7.328 -9.047 17.507 1.00 91.56 84 ALA A C 1
ATOM 640 O O . ALA A 1 84 ? -7.657 -10.238 17.577 1.00 91.56 84 ALA A O 1
ATOM 641 N N . ARG A 1 85 ? -7.859 -8.245 16.579 1.00 91.88 85 ARG A N 1
ATOM 642 C CA . ARG A 1 85 ? -8.755 -8.674 15.500 1.00 91.88 85 ARG A CA 1
ATOM 643 C C . ARG A 1 85 ? -7.986 -8.776 14.187 1.00 91.88 85 ARG A C 1
ATOM 645 O O . ARG A 1 85 ? -7.070 -8.012 13.915 1.00 91.88 85 ARG A O 1
ATOM 652 N N . LYS A 1 86 ? -8.406 -9.724 13.348 1.00 92.38 86 LYS A N 1
ATOM 653 C CA . LYS A 1 86 ? -7.920 -9.861 11.971 1.00 92.38 86 LYS A CA 1
ATOM 654 C C . LYS A 1 86 ? -8.991 -9.406 10.990 1.00 92.38 86 LYS A C 1
ATOM 656 O O . LYS A 1 86 ? -10.180 -9.638 11.225 1.00 92.38 86 LYS A O 1
ATOM 661 N N . ILE A 1 87 ? -8.555 -8.853 9.870 1.00 94.00 87 ILE A N 1
ATOM 662 C CA . ILE A 1 87 ? -9.405 -8.382 8.778 1.00 94.00 87 ILE A CA 1
ATOM 663 C C . ILE A 1 87 ? -9.589 -9.520 7.781 1.00 94.00 87 ILE A C 1
ATOM 665 O O . ILE A 1 87 ? -8.617 -10.179 7.410 1.00 94.00 87 ILE A O 1
ATOM 669 N N . ALA A 1 88 ? -10.822 -9.783 7.347 1.00 94.44 88 ALA A N 1
ATOM 670 C CA . ALA A 1 88 ? -11.078 -10.759 6.291 1.00 94.44 88 ALA A CA 1
ATOM 671 C C . ALA A 1 88 ? -10.515 -10.256 4.952 1.00 94.44 88 ALA A C 1
ATOM 673 O O . ALA A 1 88 ? -10.932 -9.207 4.478 1.00 94.44 88 ALA A O 1
ATOM 674 N N . CYS A 1 89 ? -9.627 -11.030 4.332 1.00 93.62 89 CYS A N 1
ATOM 675 C CA . CYS A 1 89 ? -9.021 -10.727 3.030 1.00 93.62 89 CYS A CA 1
ATOM 676 C C . CYS A 1 89 ? -9.242 -11.919 2.084 1.00 93.62 89 CYS A C 1
ATOM 678 O O . CYS A 1 89 ? -8.304 -12.643 1.753 1.00 93.62 89 CYS A O 1
ATOM 680 N N . PRO A 1 90 ? -10.497 -12.268 1.744 1.00 91.31 90 PRO A N 1
ATOM 681 C CA . PRO A 1 90 ? -10.743 -13.443 0.924 1.00 91.31 90 PRO A CA 1
ATOM 682 C C . PRO A 1 90 ? -10.271 -13.175 -0.513 1.00 91.31 90 PRO A C 1
ATOM 684 O O . PRO A 1 90 ? -10.644 -12.162 -1.088 1.00 91.31 90 PRO A O 1
ATOM 687 N N . GLY A 1 91 ? -9.535 -14.102 -1.137 1.00 89.56 91 GLY A N 1
ATOM 688 C CA . GLY A 1 91 ? -9.050 -13.922 -2.519 1.00 89.56 91 GLY A CA 1
ATOM 689 C C . GLY A 1 91 ? -10.156 -13.658 -3.556 1.00 89.56 91 GLY A C 1
ATOM 690 O O . GLY A 1 91 ? -9.925 -12.981 -4.546 1.00 89.56 91 GLY A O 1
ATOM 691 N N . ARG A 1 92 ? -11.397 -14.098 -3.289 1.00 90.88 92 ARG A N 1
ATOM 692 C CA . ARG A 1 92 ? -12.587 -13.762 -4.103 1.00 90.88 92 ARG A CA 1
ATOM 693 C C . ARG A 1 92 ? -13.021 -12.289 -4.036 1.00 90.88 92 ARG A C 1
ATOM 695 O O . ARG A 1 92 ? -13.944 -11.913 -4.742 1.00 90.88 92 ARG A O 1
ATOM 702 N N . ALA A 1 93 ? -12.433 -11.496 -3.143 1.00 92.31 93 ALA A N 1
ATOM 703 C CA . ALA A 1 93 ? -12.625 -10.049 -3.056 1.00 92.31 93 ALA A CA 1
ATOM 704 C C . ALA A 1 93 ? -11.480 -9.284 -3.745 1.00 92.31 93 ALA A C 1
ATOM 706 O O . ALA A 1 93 ? -11.246 -8.117 -3.441 1.00 92.31 93 ALA A O 1
ATOM 707 N N . LEU A 1 94 ? -10.762 -9.952 -4.653 1.00 93.31 94 LEU A N 1
ATOM 708 C CA . LEU A 1 94 ? -9.915 -9.303 -5.641 1.00 93.31 94 LEU A CA 1
ATOM 709 C C . LEU A 1 94 ? -10.750 -8.987 -6.881 1.00 93.31 94 LEU A C 1
ATOM 711 O O . LEU A 1 94 ? -11.405 -9.870 -7.437 1.00 93.31 94 LEU A O 1
ATOM 715 N N . PHE A 1 95 ? -10.721 -7.730 -7.309 1.00 93.19 95 PHE A N 1
ATOM 716 C CA . PHE A 1 95 ? -11.503 -7.246 -8.444 1.00 93.19 95 PHE A CA 1
ATOM 717 C C . PHE A 1 95 ? -10.572 -6.844 -9.573 1.00 93.19 95 PHE A C 1
ATOM 719 O O . PHE A 1 95 ? -9.691 -6.020 -9.366 1.00 93.19 95 PHE A O 1
ATOM 726 N N . VAL A 1 96 ? -10.755 -7.401 -10.767 1.00 94.44 96 VAL A N 1
ATOM 727 C CA . VAL A 1 96 ? -9.920 -7.033 -11.916 1.00 94.44 96 VAL A CA 1
ATOM 728 C C . VAL A 1 96 ? -10.097 -5.549 -12.233 1.00 94.44 96 VAL A C 1
ATOM 730 O O . VAL A 1 96 ? -11.217 -5.089 -12.452 1.00 94.44 96 VAL A O 1
ATOM 733 N N . ASN A 1 97 ? -8.986 -4.818 -12.275 1.00 94.44 97 ASN A N 1
ATOM 734 C CA . ASN A 1 97 ? -8.937 -3.411 -12.635 1.00 94.44 97 ASN A CA 1
ATOM 735 C C . ASN A 1 97 ? -8.005 -3.217 -13.834 1.00 94.44 97 ASN A C 1
ATOM 737 O O . ASN A 1 97 ? -6.801 -3.459 -13.751 1.00 94.44 97 ASN A O 1
ATOM 741 N N . HIS A 1 98 ? -8.556 -2.769 -14.959 1.00 96.00 98 HIS A N 1
ATOM 742 C CA . HIS A 1 98 ? -7.759 -2.431 -16.134 1.00 96.00 98 HIS A CA 1
ATOM 743 C C . HIS A 1 98 ? -7.187 -1.023 -15.982 1.00 96.00 98 HIS A C 1
ATOM 745 O O . HIS A 1 98 ? -7.928 -0.047 -15.874 1.00 96.00 98 HIS A O 1
ATOM 751 N N . MET A 1 99 ? -5.860 -0.922 -15.964 1.00 95.75 99 MET A N 1
ATOM 752 C CA . MET A 1 99 ? -5.181 0.352 -15.729 1.00 95.75 99 MET A CA 1
ATOM 753 C C . MET A 1 99 ? -5.193 1.251 -16.971 1.00 95.75 99 MET A C 1
ATOM 755 O O . MET A 1 99 ? -5.147 0.762 -18.099 1.00 95.75 99 MET A O 1
ATOM 759 N N . ASP A 1 100 ? -5.169 2.572 -16.758 1.00 95.44 100 ASP A N 1
ATOM 760 C CA . ASP A 1 100 ? -4.907 3.562 -17.816 1.00 95.44 100 ASP A CA 1
ATOM 761 C C . ASP A 1 100 ? -3.550 3.246 -18.479 1.00 95.44 100 ASP A C 1
ATOM 763 O O . ASP A 1 100 ? -2.529 3.305 -17.793 1.00 95.44 100 ASP A O 1
ATOM 767 N N . PRO A 1 101 ? -3.490 2.917 -19.783 1.00 96.12 101 PRO A N 1
ATOM 768 C CA . PRO A 1 101 ? -2.229 2.578 -20.435 1.00 96.12 101 PRO A CA 1
ATOM 769 C C . PRO A 1 101 ? -1.318 3.793 -20.649 1.00 96.12 101 PRO A C 1
ATOM 771 O O . PRO A 1 101 ? -0.133 3.630 -20.935 1.00 96.12 101 PRO A O 1
ATOM 774 N N . ALA A 1 102 ? -1.834 5.015 -20.513 1.00 96.94 102 ALA A N 1
ATOM 775 C CA . ALA A 1 102 ? -1.130 6.256 -20.814 1.00 96.94 102 ALA A CA 1
ATOM 776 C C . ALA A 1 102 ? -0.805 7.074 -19.550 1.00 96.94 102 ALA A C 1
ATOM 778 O O . ALA A 1 102 ? -0.798 8.313 -19.576 1.00 96.94 102 ALA A O 1
ATOM 779 N N . VAL A 1 103 ? -0.499 6.416 -18.421 1.00 97.00 103 VAL A N 1
ATOM 780 C CA . VAL A 1 103 ? -0.020 7.123 -17.222 1.00 97.00 103 VAL A CA 1
ATOM 781 C C . VAL A 1 103 ? 1.270 7.870 -17.555 1.00 97.00 103 VAL A C 1
ATOM 783 O O . VAL A 1 103 ? 2.247 7.295 -18.035 1.00 97.00 103 VAL A O 1
ATOM 786 N N . THR A 1 104 ? 1.289 9.171 -17.273 1.00 97.56 104 THR A N 1
ATOM 787 C CA . THR A 1 104 ? 2.488 10.003 -17.403 1.00 97.56 104 THR A CA 1
ATOM 788 C C . THR A 1 104 ? 3.298 9.983 -16.112 1.00 97.56 104 THR A C 1
ATOM 790 O O . THR A 1 104 ? 2.752 9.801 -15.022 1.00 97.56 104 THR A O 1
ATOM 793 N N . TRP A 1 105 ? 4.594 10.289 -16.194 1.00 97.19 105 TRP A N 1
ATOM 794 C CA . TRP A 1 105 ? 5.442 10.441 -15.007 1.00 97.19 105 TRP A CA 1
ATOM 795 C C .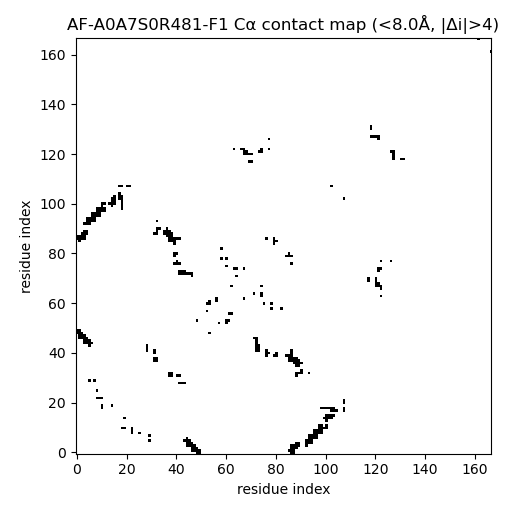 TRP A 1 105 ? 4.908 11.466 -14.003 1.00 97.19 105 TRP A C 1
ATOM 797 O O . TRP A 1 105 ? 5.000 11.262 -12.797 1.00 97.19 105 TRP A O 1
ATOM 807 N N . ARG A 1 106 ? 4.277 12.546 -14.481 1.00 97.12 106 ARG A N 1
ATOM 808 C CA . ARG A 1 106 ? 3.628 13.534 -13.610 1.00 97.12 106 ARG A CA 1
ATOM 809 C C . ARG A 1 106 ? 2.472 12.915 -12.820 1.00 97.12 106 ARG A C 1
ATOM 811 O O . ARG A 1 106 ? 2.370 13.160 -11.619 1.00 97.12 106 ARG A O 1
ATOM 818 N N . LYS A 1 107 ? 1.611 12.123 -13.474 1.00 96.19 107 LYS A N 1
ATOM 819 C CA . LYS A 1 107 ? 0.519 11.400 -12.800 1.00 96.19 107 LYS A CA 1
ATOM 820 C C . LYS A 1 107 ? 1.079 10.397 -11.790 1.00 96.19 107 LYS A C 1
ATOM 822 O O . LYS A 1 107 ? 0.609 10.388 -10.655 1.00 96.19 107 LYS A O 1
ATOM 827 N N . TYR A 1 108 ? 2.108 9.641 -12.172 1.00 95.50 108 TYR A N 1
ATOM 828 C CA . TYR A 1 108 ? 2.787 8.680 -11.302 1.00 95.50 108 TYR A CA 1
ATOM 829 C C . TYR A 1 108 ? 3.362 9.334 -10.041 1.00 95.50 108 TYR A C 1
ATOM 831 O O . TYR A 1 108 ? 3.018 8.937 -8.933 1.00 95.50 108 TYR A O 1
ATOM 839 N N . TRP A 1 109 ? 4.167 10.391 -10.179 1.00 95.25 109 TRP A N 1
ATOM 840 C CA . TRP A 1 109 ? 4.744 11.076 -9.019 1.00 95.25 109 TRP A CA 1
ATOM 841 C C . TRP A 1 109 ? 3.682 11.708 -8.129 1.00 95.25 109 TRP A C 1
ATOM 843 O O . TRP A 1 109 ? 3.787 11.690 -6.904 1.00 95.25 109 TRP A O 1
ATOM 853 N N . ASN A 1 110 ? 2.628 12.256 -8.731 1.00 95.44 110 ASN A N 1
ATOM 854 C CA . ASN A 1 110 ? 1.507 12.775 -7.968 1.00 95.44 110 ASN A CA 1
ATOM 855 C C . ASN A 1 110 ? 0.790 11.667 -7.182 1.00 95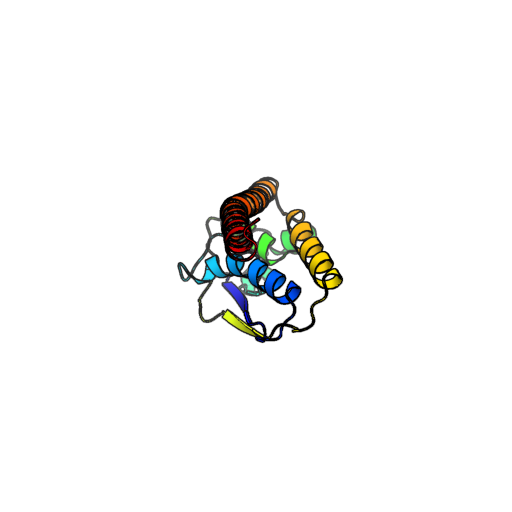.44 110 ASN A C 1
ATOM 857 O O . ASN A 1 110 ? 0.430 11.877 -6.029 1.00 95.44 110 ASN A O 1
ATOM 861 N N . TYR A 1 111 ? 0.613 10.497 -7.793 1.00 92.75 111 TYR A N 1
ATOM 862 C CA . TYR A 1 111 ? 0.069 9.314 -7.140 1.00 92.75 111 TYR A CA 1
ATOM 863 C C . TYR A 1 111 ? 0.960 8.854 -5.979 1.00 92.75 111 TYR A C 1
ATOM 865 O O . TYR A 1 111 ? 0.470 8.763 -4.857 1.00 92.75 111 TYR A O 1
ATOM 873 N N . LEU A 1 112 ? 2.266 8.678 -6.200 1.00 91.25 112 LEU A N 1
ATOM 874 C CA . LEU A 1 112 ? 3.189 8.211 -5.165 1.00 91.25 112 LEU A CA 1
ATOM 875 C C . LEU A 1 112 ? 3.229 9.159 -3.961 1.00 91.25 112 LEU A C 1
ATOM 877 O O . LEU A 1 112 ? 3.189 8.710 -2.822 1.00 91.25 112 LEU A O 1
ATOM 881 N N . ARG A 1 113 ? 3.229 10.479 -4.190 1.00 91.88 113 ARG A N 1
ATOM 882 C CA . ARG A 1 113 ? 3.162 11.462 -3.094 1.00 91.88 113 ARG A CA 1
ATOM 883 C C . ARG A 1 113 ? 1.904 11.306 -2.244 1.00 91.88 113 ARG A C 1
ATOM 885 O O . ARG A 1 113 ? 1.997 11.436 -1.032 1.00 91.88 113 ARG A O 1
ATOM 892 N N . ARG A 1 114 ? 0.746 11.016 -2.850 1.00 88.88 114 ARG A N 1
ATOM 893 C CA . ARG A 1 114 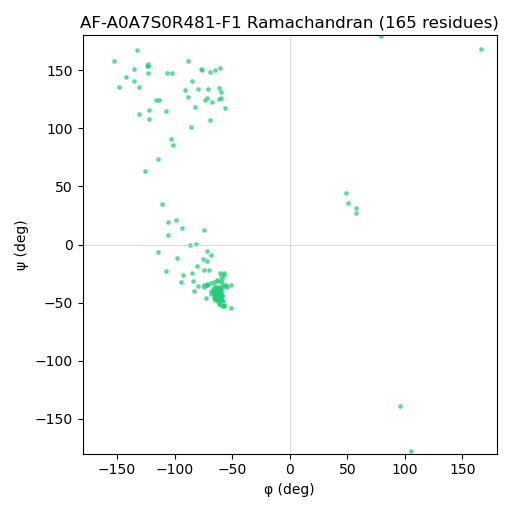? -0.490 10.757 -2.091 1.00 88.88 114 ARG A CA 1
ATOM 894 C C . ARG A 1 114 ? -0.388 9.476 -1.270 1.00 88.88 114 ARG A C 1
ATOM 896 O O . ARG A 1 114 ? -0.793 9.477 -0.116 1.00 88.88 114 ARG A O 1
ATOM 903 N N . GLN A 1 115 ? 0.198 8.427 -1.843 1.00 86.81 115 GLN A N 1
ATOM 904 C CA . GLN A 1 115 ? 0.408 7.165 -1.133 1.00 86.81 115 GLN A CA 1
ATOM 905 C C . GLN A 1 115 ? 1.374 7.300 0.047 1.00 86.81 115 GLN A C 1
ATOM 907 O O . GLN A 1 115 ? 1.175 6.693 1.092 1.00 86.81 115 GLN A O 1
ATOM 912 N N . LEU A 1 116 ? 2.400 8.141 -0.085 1.00 86.31 116 LEU A N 1
ATOM 913 C CA . LEU A 1 116 ? 3.298 8.459 1.023 1.00 86.31 116 LEU A CA 1
ATOM 914 C C . LEU A 1 116 ? 2.644 9.396 2.044 1.00 86.31 116 LEU A C 1
ATOM 916 O O . LEU A 1 116 ? 2.890 9.254 3.234 1.00 86.31 116 LEU A O 1
ATOM 920 N N . PHE A 1 117 ? 1.791 10.327 1.610 1.00 86.00 117 PHE A N 1
ATOM 921 C CA . PHE A 1 117 ? 1.067 11.227 2.513 1.00 86.00 117 PHE A CA 1
ATOM 922 C C . PHE A 1 117 ? 0.142 10.469 3.474 1.00 86.00 117 PHE A C 1
ATOM 924 O O . PHE A 1 117 ? 0.071 10.801 4.654 1.00 86.00 117 PHE A O 1
ATOM 931 N N . VAL A 1 118 ? -0.521 9.422 2.981 1.00 82.19 118 VAL A N 1
ATOM 932 C CA . VAL A 1 118 ? -1.331 8.496 3.788 1.00 82.19 118 VAL A CA 1
ATOM 933 C C . VAL A 1 118 ? -0.552 7.957 4.992 1.00 82.19 118 VAL A C 1
ATOM 935 O O . VAL A 1 118 ? -1.098 7.825 6.085 1.00 82.19 118 VAL A O 1
ATOM 938 N N . LEU A 1 119 ? 0.755 7.737 4.834 1.00 77.75 119 LEU A N 1
ATOM 939 C CA . LEU A 1 119 ? 1.619 7.272 5.912 1.00 77.75 119 LEU A CA 1
ATOM 940 C C . LEU A 1 119 ? 1.948 8.346 6.953 1.00 77.75 119 LEU A C 1
ATOM 942 O O . LEU A 1 119 ? 2.852 8.139 7.752 1.00 77.75 119 LEU A O 1
ATOM 946 N N . TYR A 1 120 ? 1.260 9.483 6.960 1.00 74.69 120 TYR A N 1
ATOM 947 C CA . TYR A 1 120 ? 1.310 10.466 8.040 1.00 74.69 120 TYR A CA 1
ATOM 948 C C . TYR A 1 120 ? -0.035 10.598 8.768 1.00 74.69 120 TYR A C 1
ATOM 950 O O . TYR A 1 120 ? -0.105 11.279 9.789 1.00 74.69 120 TYR A O 1
ATOM 958 N N . THR A 1 121 ? -1.099 9.941 8.291 1.00 69.75 121 THR A N 1
ATOM 959 C CA . THR A 1 121 ? -2.445 10.035 8.873 1.00 69.75 121 THR A CA 1
ATOM 960 C C . THR A 1 121 ? -2.741 8.813 9.741 1.00 69.75 121 THR A C 1
ATOM 962 O O . THR A 1 121 ? -3.310 7.834 9.259 1.00 69.75 121 THR A O 1
ATOM 965 N N . TYR A 1 122 ? -2.330 8.846 11.016 1.00 72.25 122 TYR A N 1
ATOM 966 C CA . TYR A 1 122 ? -2.592 7.753 11.960 1.00 72.25 122 TYR A CA 1
ATOM 967 C C . TYR A 1 122 ? -3.333 8.192 13.208 1.00 72.25 122 TYR A C 1
ATOM 969 O O . TYR A 1 122 ? -3.180 9.297 13.716 1.00 72.25 122 TYR A O 1
ATOM 977 N N . THR A 1 123 ? -4.040 7.218 13.765 1.00 76.50 123 THR A N 1
ATOM 978 C CA . THR A 1 123 ? -4.737 7.288 15.047 1.00 76.50 123 THR A CA 1
ATOM 979 C C . THR A 1 123 ? -3.814 7.235 16.263 1.00 76.50 123 THR A C 1
ATOM 981 O O . THR A 1 123 ? -4.217 7.632 17.350 1.00 76.50 123 THR A O 1
ATOM 984 N N . SER A 1 124 ? -2.590 6.708 16.123 1.00 81.88 124 SER A N 1
ATOM 985 C CA . SER A 1 124 ? -1.651 6.560 17.239 1.00 81.88 124 SER A CA 1
ATOM 986 C C . SER A 1 124 ? -0.190 6.586 16.791 1.00 81.88 124 SER A C 1
ATOM 988 O O . SER A 1 124 ? 0.140 6.237 15.654 1.00 81.88 124 SER A O 1
ATOM 990 N N . TRP A 1 125 ? 0.702 6.923 17.727 1.00 84.56 125 TRP A N 1
ATOM 991 C CA . TRP A 1 125 ? 2.151 6.899 17.510 1.00 84.56 125 TRP A CA 1
ATOM 992 C C . TRP A 1 125 ? 2.686 5.499 17.185 1.00 84.56 125 TRP A C 1
ATOM 994 O O . TRP A 1 125 ? 3.566 5.346 16.342 1.00 84.56 125 TRP A O 1
ATOM 1004 N N . HIS A 1 126 ? 2.126 4.459 17.809 1.00 84.88 126 HIS A N 1
ATOM 1005 C CA . HIS A 1 126 ? 2.507 3.079 17.517 1.00 84.88 126 HIS A CA 1
ATOM 1006 C C . HIS A 1 126 ? 2.231 2.725 16.051 1.00 84.88 126 HIS A C 1
ATOM 1008 O O . HIS A 1 126 ? 3.103 2.202 15.361 1.00 84.88 126 HIS A O 1
ATOM 1014 N N . ASN A 1 127 ? 1.047 3.080 15.550 1.00 81.44 127 ASN A N 1
ATOM 1015 C CA . ASN A 1 127 ? 0.664 2.820 14.162 1.00 81.44 127 ASN A CA 1
ATOM 1016 C C . ASN A 1 127 ? 1.515 3.617 13.178 1.00 81.44 127 ASN A C 1
ATOM 1018 O O . ASN A 1 127 ? 1.884 3.085 12.129 1.00 81.44 127 ASN A O 1
ATOM 1022 N N . TYR A 1 128 ? 1.861 4.854 13.546 1.00 85.12 128 TYR A N 1
ATOM 1023 C CA . TYR A 1 128 ? 2.806 5.662 12.788 1.00 85.12 128 TYR A CA 1
ATOM 1024 C C . TYR A 1 128 ? 4.148 4.955 12.644 1.00 85.12 128 TYR A C 1
ATOM 1026 O O . TYR A 1 128 ? 4.623 4.764 11.525 1.00 85.12 128 TYR A O 1
ATOM 1034 N N . LEU A 1 129 ? 4.727 4.496 13.755 1.00 87.94 129 LEU A N 1
ATOM 1035 C CA . LEU A 1 129 ? 6.006 3.794 13.744 1.00 87.94 129 LEU A CA 1
ATOM 1036 C C . LEU A 1 129 ? 5.954 2.499 12.930 1.00 87.94 129 LEU A C 1
ATOM 1038 O O . LEU A 1 129 ? 6.843 2.272 12.115 1.00 87.94 129 LEU A O 1
ATOM 1042 N N . VAL A 1 130 ? 4.921 1.671 13.110 1.00 85.62 130 VAL A N 1
ATOM 1043 C CA . VAL A 1 130 ? 4.797 0.379 12.414 1.00 85.62 130 VAL A CA 1
ATOM 1044 C C . VAL A 1 130 ? 4.707 0.565 10.902 1.00 85.62 130 VAL A C 1
ATOM 1046 O O . VAL A 1 130 ? 5.454 -0.069 10.160 1.00 85.62 130 VAL A O 1
ATOM 1049 N N . ASN A 1 131 ? 3.828 1.444 10.425 1.00 84.12 131 ASN A N 1
ATOM 1050 C CA . ASN A 1 131 ? 3.644 1.649 8.988 1.00 84.12 131 ASN A CA 1
ATOM 1051 C C . ASN A 1 131 ? 4.829 2.389 8.351 1.00 84.12 131 ASN A C 1
ATOM 1053 O O . ASN A 1 131 ? 5.243 2.051 7.243 1.00 84.12 131 ASN A O 1
ATOM 1057 N N . THR A 1 132 ? 5.442 3.326 9.077 1.00 85.88 132 THR A N 1
ATOM 1058 C CA . THR A 1 132 ? 6.689 3.976 8.651 1.00 85.88 132 THR A CA 1
ATOM 1059 C C . THR A 1 132 ? 7.818 2.954 8.521 1.00 85.88 132 THR A C 1
ATOM 1061 O O . THR A 1 132 ? 8.501 2.911 7.498 1.00 85.88 132 THR A O 1
ATOM 1064 N N . ALA A 1 133 ? 7.988 2.077 9.516 1.00 88.81 133 ALA A N 1
ATOM 1065 C CA . ALA A 1 133 ? 8.975 1.003 9.471 1.00 88.81 133 ALA A CA 1
ATOM 1066 C C . ALA A 1 133 ? 8.712 0.051 8.297 1.00 88.81 133 ALA A C 1
ATOM 1068 O O . ALA A 1 133 ? 9.638 -0.256 7.554 1.00 88.81 133 ALA A O 1
ATOM 1069 N N . LEU A 1 134 ? 7.457 -0.350 8.070 1.00 86.31 134 LEU A N 1
ATOM 1070 C CA . LEU A 1 134 ? 7.081 -1.187 6.928 1.00 86.31 134 LEU A CA 1
ATOM 1071 C C . LEU A 1 134 ? 7.424 -0.531 5.589 1.00 86.31 134 LEU A C 1
ATOM 1073 O O . LEU A 1 134 ? 7.998 -1.206 4.735 1.00 86.31 134 LEU A O 1
ATOM 1077 N N . LEU A 1 135 ? 7.146 0.766 5.409 1.00 86.81 135 LEU A N 1
ATOM 1078 C CA . LEU A 1 135 ? 7.543 1.495 4.201 1.00 86.81 135 LEU A CA 1
ATOM 1079 C C . LEU A 1 135 ? 9.064 1.467 4.015 1.00 86.81 135 LEU A C 1
ATOM 1081 O O . LEU A 1 135 ? 9.537 1.134 2.926 1.00 86.81 135 LEU A O 1
ATOM 1085 N N . TYR A 1 136 ? 9.834 1.838 5.041 1.00 89.62 136 TYR A N 1
ATOM 1086 C CA . TYR A 1 136 ? 11.293 1.908 4.930 1.00 89.62 136 TYR A CA 1
ATOM 1087 C C . TYR A 1 136 ? 11.908 0.534 4.692 1.00 89.62 136 TYR A C 1
ATOM 1089 O O . TYR A 1 136 ? 12.750 0.396 3.808 1.00 89.62 136 TYR A O 1
ATOM 1097 N N . SER A 1 137 ? 11.457 -0.493 5.413 1.00 90.00 137 SER A N 1
ATOM 1098 C CA . SER A 1 137 ? 11.891 -1.873 5.198 1.00 90.00 137 SER A CA 1
ATOM 1099 C C . SER A 1 137 ? 11.544 -2.348 3.792 1.00 90.00 137 SER A C 1
ATOM 1101 O O . SER A 1 137 ? 12.408 -2.886 3.104 1.00 90.00 137 SER A O 1
ATOM 1103 N N . HIS A 1 138 ? 10.318 -2.101 3.324 1.00 87.44 138 HIS A N 1
ATOM 1104 C CA . HIS A 1 138 ? 9.905 -2.467 1.974 1.00 87.44 138 HIS A CA 1
ATOM 1105 C C . HIS A 1 138 ? 10.747 -1.756 0.906 1.00 87.44 138 HIS A C 1
ATOM 1107 O O . HIS A 1 138 ? 11.209 -2.395 -0.039 1.00 87.44 138 HIS A O 1
ATOM 1113 N N . SER A 1 139 ? 11.012 -0.461 1.088 1.00 88.56 139 SER A N 1
ATOM 1114 C CA . SER A 1 139 ? 11.841 0.340 0.180 1.00 88.56 139 SER A CA 1
ATOM 1115 C C . SER A 1 139 ? 13.289 -0.153 0.161 1.00 88.56 139 SER A C 1
ATOM 1117 O O . SER A 1 139 ? 13.862 -0.346 -0.909 1.00 88.56 139 SER A O 1
ATOM 1119 N N . TYR A 1 140 ? 13.868 -0.412 1.335 1.00 91.81 140 TYR A N 1
ATOM 1120 C CA . TYR A 1 140 ? 15.246 -0.876 1.483 1.00 91.81 140 TYR A CA 1
ATOM 1121 C C . TYR A 1 140 ? 15.452 -2.261 0.866 1.00 91.81 140 TYR A C 1
ATOM 1123 O O . TYR A 1 140 ? 16.373 -2.453 0.076 1.00 91.81 140 TYR A O 1
ATOM 1131 N N . VAL A 1 141 ? 14.564 -3.213 1.166 1.00 90.12 141 VAL A N 1
ATOM 1132 C CA . VAL A 1 141 ? 14.624 -4.570 0.601 1.00 90.12 141 VAL A CA 1
ATOM 1133 C C . VAL A 1 141 ? 14.420 -4.532 -0.913 1.00 90.12 141 VAL A C 1
ATOM 1135 O O . VAL A 1 141 ? 15.171 -5.175 -1.644 1.00 90.12 141 VAL A O 1
ATOM 1138 N N . SER A 1 142 ? 13.469 -3.732 -1.405 1.00 88.00 142 SER A N 1
ATOM 1139 C CA . SER A 1 142 ? 13.251 -3.565 -2.848 1.00 88.00 142 SER A CA 1
ATOM 1140 C C . SER A 1 142 ? 14.487 -3.001 -3.545 1.00 88.00 142 SER A C 1
ATOM 1142 O O . SER A 1 142 ? 14.876 -3.497 -4.602 1.00 88.00 142 SER A O 1
ATOM 1144 N N . PHE A 1 143 ? 15.152 -2.010 -2.948 1.00 88.38 143 PHE A N 1
ATOM 1145 C CA . PHE A 1 143 ? 16.398 -1.461 -3.480 1.00 88.38 143 PHE A CA 1
ATOM 1146 C C . PHE A 1 143 ? 17.533 -2.492 -3.462 1.00 88.38 143 PHE A C 1
ATOM 1148 O O . PHE A 1 143 ? 18.235 -2.655 -4.458 1.00 88.38 143 PHE A O 1
ATOM 1155 N N . GLY A 1 144 ? 17.668 -3.249 -2.370 1.00 89.06 144 GLY A N 1
ATOM 1156 C CA . GLY A 1 144 ? 18.672 -4.305 -2.237 1.00 89.06 144 GLY A CA 1
ATOM 1157 C C . GLY A 1 144 ? 18.507 -5.448 -3.242 1.00 89.06 144 GLY A C 1
ATOM 1158 O O . GLY A 1 144 ? 19.501 -6.033 -3.656 1.00 89.06 144 GLY A O 1
ATOM 1159 N N . ILE A 1 145 ? 17.278 -5.742 -3.676 1.00 85.25 145 ILE A N 1
ATOM 1160 C CA . ILE A 1 145 ? 16.999 -6.766 -4.697 1.00 85.25 145 ILE A CA 1
ATOM 1161 C C . ILE A 1 145 ? 17.181 -6.210 -6.116 1.00 85.25 145 ILE A C 1
ATOM 1163 O O . ILE A 1 145 ? 17.701 -6.899 -6.992 1.00 85.25 145 ILE A O 1
ATOM 1167 N N . THR A 1 146 ? 16.758 -4.970 -6.365 1.00 87.31 146 THR A N 1
ATOM 1168 C CA . THR A 1 146 ? 16.774 -4.382 -7.715 1.00 87.31 146 THR A CA 1
ATOM 1169 C C . THR A 1 146 ? 18.152 -3.871 -8.128 1.00 87.31 146 THR A C 1
ATOM 1171 O O . THR A 1 146 ? 18.525 -4.021 -9.290 1.00 87.31 146 THR A O 1
ATOM 1174 N N . LEU A 1 147 ? 18.944 -3.314 -7.208 1.00 91.12 147 LEU A N 1
ATOM 1175 C CA . LEU A 1 147 ? 20.258 -2.751 -7.530 1.00 91.12 147 LEU A CA 1
ATOM 1176 C C . LEU A 1 147 ? 21.229 -3.792 -8.131 1.00 91.12 147 LEU A C 1
ATOM 1178 O O . LEU A 1 147 ? 21.804 -3.492 -9.179 1.00 91.12 147 LEU A O 1
ATOM 1182 N N . PRO A 1 148 ? 21.380 -5.015 -7.575 1.00 91.38 148 PRO A N 1
ATOM 1183 C CA . PRO A 1 148 ? 22.223 -6.052 -8.174 1.00 91.38 148 PRO A CA 1
ATOM 1184 C C . PRO A 1 148 ? 21.779 -6.476 -9.577 1.00 91.38 148 PRO A C 1
ATOM 1186 O O . PRO A 1 148 ? 22.607 -6.838 -10.409 1.00 91.38 148 PRO A O 1
ATOM 1189 N N . PHE A 1 149 ? 20.476 -6.426 -9.865 1.00 87.88 149 PHE A N 1
ATOM 1190 C CA . PHE A 1 149 ? 19.973 -6.719 -11.205 1.00 87.88 149 PHE A CA 1
ATOM 1191 C C . PHE A 1 149 ? 20.450 -5.665 -12.213 1.00 87.88 149 PHE A C 1
ATOM 1193 O O . PHE A 1 149 ? 20.969 -6.019 -13.271 1.00 87.88 149 PHE A O 1
ATOM 1200 N N . PHE A 1 150 ? 20.349 -4.375 -11.872 1.00 88.50 150 PHE A N 1
ATOM 1201 C CA . PHE A 1 150 ? 20.845 -3.299 -12.735 1.00 88.50 150 PHE A CA 1
ATOM 1202 C C . PHE A 1 150 ? 22.356 -3.377 -12.957 1.00 88.50 150 PHE A C 1
ATOM 1204 O O . PHE A 1 150 ? 22.812 -3.202 -14.088 1.00 88.50 150 PHE A O 1
ATOM 1211 N N . THR A 1 151 ? 23.135 -3.668 -11.911 1.00 92.12 151 THR A N 1
ATOM 1212 C CA . THR A 1 151 ? 24.589 -3.814 -12.055 1.00 92.12 151 THR A CA 1
ATOM 1213 C C . THR A 1 151 ? 24.943 -5.022 -12.920 1.00 92.12 151 THR A C 1
ATOM 1215 O O . THR A 1 151 ? 25.784 -4.895 -13.806 1.00 92.12 151 THR A O 1
ATOM 1218 N N . ALA A 1 152 ? 24.270 -6.163 -12.746 1.00 92.44 152 ALA A N 1
ATOM 1219 C CA . ALA A 1 152 ? 24.481 -7.349 -13.574 1.00 92.44 152 ALA A CA 1
ATOM 1220 C C . ALA A 1 152 ? 24.172 -7.084 -15.057 1.00 92.44 152 ALA A C 1
ATOM 1222 O O . ALA A 1 152 ? 24.985 -7.414 -15.920 1.00 92.44 152 ALA A O 1
ATOM 1223 N N . VAL A 1 153 ? 23.041 -6.438 -15.360 1.00 92.38 153 VAL A N 1
ATOM 1224 C CA . VAL A 1 153 ? 22.683 -6.057 -16.738 1.00 92.38 153 VAL A CA 1
ATOM 1225 C C . VAL A 1 153 ? 23.733 -5.119 -17.332 1.00 92.38 153 VAL A C 1
ATOM 1227 O O . VAL A 1 153 ? 24.172 -5.337 -18.459 1.00 92.38 153 VAL A O 1
ATOM 1230 N N . LEU A 1 154 ? 24.189 -4.116 -16.576 1.00 93.88 154 LEU A N 1
ATOM 1231 C CA . LEU A 1 154 ? 25.237 -3.201 -17.030 1.00 93.88 154 LEU A CA 1
ATOM 1232 C C . LEU A 1 154 ? 26.543 -3.943 -17.344 1.00 93.88 154 LEU A C 1
ATOM 1234 O O . LEU A 1 154 ? 27.129 -3.713 -18.399 1.00 93.88 154 LEU A O 1
ATOM 1238 N N . HIS A 1 155 ? 26.975 -4.859 -16.474 1.00 93.75 155 HIS A N 1
ATOM 1239 C CA . HIS A 1 155 ? 28.169 -5.673 -16.710 1.00 93.75 155 HIS A CA 1
ATOM 1240 C C . HIS A 1 155 ? 28.054 -6.518 -17.982 1.00 93.75 155 HIS A C 1
ATOM 1242 O O . HIS A 1 155 ? 28.998 -6.555 -18.770 1.00 93.75 155 HIS A O 1
ATOM 1248 N N . VAL A 1 156 ? 26.900 -7.149 -18.218 1.00 94.38 156 VAL A N 1
ATOM 1249 C CA . VAL A 1 156 ? 26.650 -7.930 -19.440 1.00 94.38 156 VAL A CA 1
ATOM 1250 C C . VAL A 1 156 ? 26.685 -7.040 -20.684 1.00 94.38 156 VAL A C 1
ATOM 1252 O O . VAL A 1 156 ? 27.302 -7.416 -21.676 1.00 94.38 156 VAL A O 1
ATOM 1255 N N . LEU A 1 157 ? 26.073 -5.854 -20.640 1.00 94.56 157 LEU A N 1
ATOM 1256 C CA . LEU A 1 157 ? 26.070 -4.917 -21.768 1.00 94.56 157 LEU A CA 1
ATOM 1257 C C . LEU A 1 157 ? 27.473 -4.395 -22.092 1.00 94.56 157 LEU A C 1
ATOM 1259 O O . LEU A 1 157 ? 27.838 -4.328 -23.264 1.00 94.56 157 LEU A O 1
ATOM 1263 N N . VAL A 1 158 ? 28.270 -4.062 -21.073 1.00 94.38 158 VAL A N 1
ATOM 1264 C CA . VAL A 1 158 ? 29.667 -3.634 -21.250 1.00 94.38 158 VAL A CA 1
ATOM 1265 C C . VAL A 1 158 ? 30.500 -4.762 -21.855 1.00 94.38 158 VAL A C 1
ATOM 1267 O O . VAL A 1 158 ? 31.207 -4.532 -22.833 1.00 94.38 158 VAL A O 1
ATOM 1270 N N . ALA A 1 159 ? 30.372 -5.985 -21.335 1.00 92.88 159 ALA A N 1
ATOM 1271 C CA . ALA A 1 159 ? 31.075 -7.145 -21.877 1.00 92.88 159 ALA A CA 1
ATOM 1272 C C . ALA A 1 159 ? 30.667 -7.434 -23.333 1.00 92.88 159 ALA A C 1
ATOM 1274 O O . ALA A 1 159 ? 31.522 -7.671 -24.182 1.00 92.88 159 ALA A O 1
ATOM 1275 N N . ALA A 1 160 ? 29.372 -7.357 -23.655 1.00 91.56 160 ALA A N 1
ATOM 1276 C CA . ALA A 1 160 ? 28.885 -7.531 -25.021 1.00 91.56 160 ALA A CA 1
ATOM 1277 C C . ALA A 1 160 ? 29.430 -6.446 -25.963 1.00 91.56 160 ALA A C 1
ATOM 1279 O O . ALA A 1 160 ? 29.875 -6.761 -27.062 1.00 91.56 160 ALA A O 1
ATOM 1280 N N . ALA A 1 161 ? 29.464 -5.183 -25.531 1.00 89.19 161 ALA A N 1
ATOM 1281 C CA . ALA A 1 161 ? 30.018 -4.090 -26.328 1.00 89.19 161 ALA A CA 1
ATOM 1282 C C . ALA A 1 161 ? 31.508 -4.299 -26.650 1.00 89.19 161 ALA A C 1
ATOM 1284 O O . ALA A 1 161 ? 31.925 -4.035 -27.775 1.00 89.19 161 ALA A O 1
ATOM 1285 N N . GLN A 1 162 ? 32.286 -4.835 -25.704 1.00 86.62 162 GLN A N 1
ATOM 1286 C CA . GLN A 1 162 ? 33.699 -5.177 -25.913 1.00 86.62 162 GLN A CA 1
ATOM 1287 C C . GLN A 1 162 ? 33.899 -6.314 -26.925 1.00 86.62 162 GLN A C 1
ATOM 1289 O O . GLN A 1 162 ? 34.894 -6.323 -27.642 1.00 86.62 162 GLN A O 1
ATOM 1294 N N . VAL A 1 163 ? 32.961 -7.263 -27.009 1.00 82.69 163 VAL A N 1
ATOM 1295 C CA . VAL A 1 163 ? 33.011 -8.359 -27.993 1.00 82.69 163 VAL A CA 1
ATOM 1296 C C . VAL A 1 163 ? 32.665 -7.873 -29.404 1.00 82.69 163 VAL A C 1
ATOM 1298 O O . VAL A 1 163 ? 33.244 -8.360 -30.372 1.00 82.69 163 VAL A O 1
ATOM 1301 N N . VAL A 1 164 ? 31.724 -6.932 -29.542 1.00 77.50 164 VAL A N 1
ATOM 1302 C CA . VAL A 1 164 ? 31.275 -6.446 -30.861 1.00 77.50 164 VAL A CA 1
ATOM 1303 C C . VAL A 1 164 ? 32.197 -5.350 -31.418 1.00 77.50 164 VAL A C 1
ATOM 1305 O O . VAL A 1 164 ? 32.384 -5.279 -32.629 1.00 77.50 164 VAL A O 1
ATOM 1308 N N . TRP A 1 165 ? 32.807 -4.526 -30.559 1.00 60.09 165 TRP A N 1
ATOM 1309 C CA . TRP A 1 165 ? 33.828 -3.534 -30.927 1.00 60.09 165 TRP A CA 1
ATOM 1310 C C . TRP A 1 165 ? 35.184 -3.905 -30.303 1.00 60.09 165 TRP A C 1
ATOM 1312 O O . TRP A 1 165 ? 35.610 -3.267 -29.335 1.00 60.09 165 TRP A O 1
ATOM 1322 N N . PRO A 1 166 ? 35.870 -4.940 -30.828 1.00 64.06 166 PRO A N 1
ATOM 1323 C CA . PRO A 1 166 ? 37.231 -5.231 -30.417 1.00 64.06 166 PRO A CA 1
ATOM 1324 C C . PRO A 1 166 ? 38.122 -4.109 -30.955 1.00 64.06 166 PRO A C 1
ATOM 1326 O O . PRO A 1 166 ? 38.330 -3.995 -32.164 1.00 64.06 166 PRO A O 1
ATOM 1329 N N . PHE A 1 167 ? 38.583 -3.238 -30.063 1.00 59.34 167 PHE A N 1
ATOM 1330 C CA . PHE A 1 167 ? 39.772 -2.435 -30.331 1.00 59.34 167 PHE A CA 1
ATOM 1331 C C . PHE A 1 167 ? 41.008 -3.331 -30.261 1.00 59.34 167 PHE A C 1
ATOM 1333 O O . PHE A 1 167 ? 41.048 -4.194 -29.351 1.00 59.34 167 PHE A O 1
#

Solvent-accessible surface area (backbone atoms only — not comparable to full-atom values): 9124 Å² total; per-residue (Å²): 117,46,32,42,31,38,73,44,69,42,71,50,97,85,34,30,71,41,31,53,53,54,43,58,68,48,52,70,47,47,52,33,38,71,82,36,59,51,24,61,60,53,60,68,56,50,75,45,68,49,67,63,46,58,75,68,32,52,91,46,46,50,59,43,56,75,69,22,60,84,39,64,40,50,46,52,29,46,54,28,46,78,66,78,38,61,36,32,18,44,60,87,37,53,40,85,33,78,47,68,38,76,41,43,65,68,56,42,53,55,49,51,52,51,62,55,51,48,66,72,34,52,77,43,70,67,56,38,51,54,53,48,49,50,51,51,51,52,51,51,53,52,47,66,59,49,51,59,52,55,52,51,53,50,52,51,53,54,54,50,50,48,70,77,57,70,124

Sequence (167 aa):
MVGTGYPLDIPHPSSSFATYCMMVYHLPLLVAFSHGRRSFNVWGGCMMLPLQVMRENTFSIVDHLAQGGYSDDLIIASLCGANARKIACPGRALFVNHMDPAVTWRKYWNYLRRQLFVLYTYTSWHNYLVNTALLYSHSYVSFGITLPFFTAVLHVLVAAAQVVWPF

Foldseek 3Di:
DKAFFEEQEDEDPLADVLQVVVNVVCPVQCVQAPPDQWDLAHQDTDMDDDPVCVVVCPLVLVVCVVQQDDGSRLAVSVSCNVVVHIYGRHNVSYHYDYTDRYDDPVNSVVVVVVSVVVLVRYPDPVSNVVVVVVVVVVVVVVCVVVVVVVVVVVVVVVVVVCVVDPD

Organism: NCBI:txid1411642

Secondary structure (DSSP, 8-state):
--EEEEEEEE--TT--HHHHHHHHHHGGGGHHHHS-SEES---SSEEE--HHHHHTTGGGHHHHHHHS-S-HHHHHHHHHHHTT--EE--GGGEEEEEPPTT--HHHHHHHHHHHHHHTT--SSHHHHHHHHHHHHHHHHHHHHHHHHHHHHHHHHHHHHHHHHS--